Protein AF-A0A914NJY0-F1 (afdb_monomer_lite)

Organism: Meloidogyne incognita (NCBI:txid6306)

Secondary structure (DSSP, 8-state):
------TTS-GGGTTT--EEEEB--TTS-EEEEEE-HHHHHHHTT----B--BSS-HHHHHHH--HHHHHHHHHHTT-EEEES-HHHHHHH-GGGB--HHHHHHHHHHTTSEEEEEEE--SEEEE-

InterPro domains:
  IPR001233 RNA-splicing ligase, RtcB [PF01139] (9-126)
  IPR001233 RNA-splicing ligase, RtcB [PTHR11118] (8-126)
  IPR036025 tRNA-splicing ligase RtcB-like superfamily [G3DSA:3.90.1860.10] (3-126)
  IPR036025 tRNA-splicing ligase RtcB-like superfamily [SSF103365] (6-126)

Sequence (126 aa):
MLGEINWDIPVDYQLTGQPVLIGGTMGTCSYVLTGTEFGFGETFGTTCHGAGRAMSRAKSRRNLGFEEVLEALKQQGISIRVASPKLVMEEAPQSYKNVTDVVNTCHQAGISKKAVKLRPIAVIKG

pLDDT: mean 94.28, std 9.54, range [37.0, 98.75]

Radius of gyration: 17.25 Å; chains: 1; bounding box: 42×30×47 Å

Foldseek 3Di:
DQDDQPPVAPPVCSVPAHWAWEDEALFAKIFTKHFDPLLCVPVVRDADRYQAFPAALVRLQVPPALVNLCVVSVVVQEAEDEPDSSVSSSRRNNRTHHRVVRVVVCCVSVRIGTDDMGGHNYYYYD

Structure (mmCIF, N/CA/C/O backbone):
data_AF-A0A914NJY0-F1
#
_entry.id   AF-A0A914NJY0-F1
#
loop_
_atom_site.group_PDB
_atom_site.id
_atom_site.type_symbol
_atom_site.label_atom_id
_atom_site.label_alt_id
_atom_site.label_comp_id
_atom_site.label_asym_id
_atom_site.label_entity_id
_atom_site.label_seq_id
_atom_site.pdbx_PDB_ins_code
_atom_site.Cartn_x
_atom_site.Cartn_y
_atom_site.Cartn_z
_atom_site.occupancy
_atom_site.B_iso_or_equiv
_atom_site.auth_seq_id
_atom_site.auth_comp_id
_atom_site.auth_asym_id
_atom_site.auth_atom_id
_atom_site.pdbx_PDB_model_num
ATOM 1 N N . MET A 1 1 ? 19.050 -3.471 -25.712 1.00 38.44 1 MET A N 1
ATOM 2 C CA . MET A 1 1 ? 19.572 -4.676 -25.040 1.00 38.44 1 MET A CA 1
ATOM 3 C C . MET A 1 1 ? 18.877 -4.692 -23.689 1.00 38.44 1 MET A C 1
ATOM 5 O O . MET A 1 1 ? 18.977 -3.678 -23.021 1.00 38.44 1 MET A O 1
ATOM 9 N N . LEU A 1 2 ? 18.072 -5.714 -23.377 1.00 37.00 2 LEU A N 1
ATOM 10 C CA . LEU A 1 2 ? 17.473 -5.896 -22.042 1.00 37.00 2 LEU A CA 1
ATOM 11 C C . LEU A 1 2 ? 18.652 -5.940 -21.048 1.00 37.00 2 LEU A C 1
ATOM 13 O O . LEU A 1 2 ? 19.539 -6.777 -21.218 1.00 37.00 2 LEU A O 1
ATOM 17 N N . GLY A 1 3 ? 18.784 -4.919 -20.208 1.00 51.25 3 GLY A N 1
ATOM 18 C CA . GLY A 1 3 ? 20.063 -4.363 -19.768 1.00 51.25 3 GLY A CA 1
ATOM 19 C C . GLY A 1 3 ? 20.548 -4.909 -18.430 1.00 51.25 3 GLY A C 1
ATOM 20 O O . GLY A 1 3 ? 20.092 -4.463 -17.388 1.00 51.25 3 GLY A O 1
ATOM 21 N N . GLU A 1 4 ? 21.520 -5.821 -18.522 1.00 61.59 4 GLU A N 1
ATOM 22 C CA . GLU A 1 4 ? 22.315 -6.458 -17.458 1.00 61.59 4 GLU A CA 1
ATOM 23 C C . GLU A 1 4 ? 21.548 -7.300 -16.422 1.00 61.59 4 GLU A C 1
ATOM 25 O O . GLU A 1 4 ? 20.629 -6.862 -15.733 1.00 61.59 4 GLU A O 1
ATOM 30 N N . ILE A 1 5 ? 21.977 -8.561 -16.284 1.00 69.69 5 ILE A N 1
ATOM 31 C CA . ILE A 1 5 ? 21.524 -9.439 -15.205 1.00 69.69 5 ILE A CA 1
ATOM 32 C C . ILE A 1 5 ? 21.984 -8.819 -13.888 1.00 69.69 5 ILE A C 1
ATOM 34 O O . ILE A 1 5 ? 23.178 -8.799 -13.586 1.00 69.69 5 ILE A O 1
ATOM 38 N N . ASN A 1 6 ? 21.031 -8.346 -13.090 1.00 79.81 6 ASN A N 1
ATOM 39 C CA . ASN A 1 6 ? 21.307 -8.005 -11.708 1.00 79.81 6 ASN A CA 1
ATOM 40 C C . ASN A 1 6 ? 21.413 -9.304 -10.894 1.00 79.81 6 ASN A C 1
ATOM 42 O O . ASN A 1 6 ? 20.412 -9.977 -10.637 1.00 79.81 6 ASN A O 1
ATOM 46 N N . TRP A 1 7 ? 22.640 -9.650 -10.503 1.00 87.50 7 TRP A N 1
ATOM 47 C CA . TRP A 1 7 ? 22.955 -10.864 -9.746 1.00 87.50 7 TRP A CA 1
ATOM 48 C C . TRP A 1 7 ? 22.406 -10.865 -8.316 1.00 87.50 7 TRP A C 1
ATOM 50 O O . TRP A 1 7 ? 22.290 -11.937 -7.724 1.00 87.50 7 TRP A O 1
ATOM 60 N N . ASP A 1 8 ? 22.003 -9.706 -7.790 1.00 90.75 8 ASP A N 1
ATOM 61 C CA . ASP A 1 8 ? 21.318 -9.606 -6.497 1.00 90.75 8 ASP A CA 1
ATOM 62 C C . ASP A 1 8 ? 19.848 -10.057 -6.588 1.00 90.75 8 ASP A C 1
ATOM 64 O O . ASP A 1 8 ? 19.194 -10.294 -5.569 1.00 90.75 8 ASP A O 1
ATOM 68 N N . ILE A 1 9 ? 19.308 -10.201 -7.806 1.00 93.62 9 ILE A N 1
ATOM 69 C CA . ILE A 1 9 ? 17.954 -10.703 -8.044 1.00 93.62 9 ILE A CA 1
ATOM 70 C C . ILE A 1 9 ? 18.006 -12.232 -8.212 1.00 93.62 9 ILE A C 1
ATOM 72 O O . ILE A 1 9 ? 18.732 -12.725 -9.084 1.00 93.62 9 ILE A O 1
ATOM 76 N N . PRO A 1 10 ? 17.204 -13.002 -7.441 1.00 95.19 10 PRO A N 1
ATOM 77 C CA . PRO A 1 10 ? 17.097 -14.449 -7.613 1.00 95.19 10 PRO A CA 1
ATOM 78 C C . PRO A 1 10 ? 16.763 -14.841 -9.054 1.00 95.19 10 PRO A C 1
ATOM 80 O O . PRO A 1 10 ? 15.975 -14.159 -9.711 1.00 95.19 10 PRO A O 1
ATOM 83 N N . VAL A 1 11 ? 17.316 -15.967 -9.519 1.00 94.44 11 VAL A N 1
ATOM 84 C CA . VAL A 1 11 ? 17.214 -16.431 -10.917 1.00 94.44 11 VAL A CA 1
ATOM 85 C C . VAL A 1 11 ? 15.776 -16.445 -11.447 1.00 94.44 11 VAL A C 1
ATOM 87 O O . VAL A 1 11 ? 15.531 -15.988 -12.562 1.00 94.44 11 VAL A O 1
ATOM 90 N N . ASP A 1 12 ? 14.814 -16.846 -10.612 1.00 94.50 12 ASP A N 1
ATOM 91 C CA . ASP A 1 12 ? 13.390 -16.921 -10.959 1.00 94.50 12 ASP A CA 1
ATOM 92 C C . ASP A 1 12 ? 12.773 -15.559 -11.331 1.00 94.50 12 ASP A C 1
ATOM 94 O O . ASP A 1 12 ? 11.743 -15.505 -12.004 1.00 94.50 12 ASP A O 1
ATOM 98 N N . TYR A 1 13 ? 13.396 -14.452 -10.914 1.00 94.31 13 TYR A N 1
ATOM 99 C CA . TYR A 1 13 ? 12.892 -13.092 -11.110 1.00 94.31 13 TYR A CA 1
ATOM 100 C C . TYR A 1 13 ? 13.772 -12.225 -12.012 1.00 94.31 13 TYR A C 1
ATOM 102 O O . TYR A 1 13 ? 13.393 -11.092 -12.304 1.00 94.31 13 TYR A O 1
ATOM 110 N N . GLN A 1 14 ? 14.917 -12.722 -12.489 1.00 90.69 14 GLN A N 1
ATOM 111 C CA . GLN A 1 14 ? 15.848 -11.926 -13.303 1.00 90.69 14 GLN A CA 1
ATOM 112 C C . GLN A 1 14 ? 15.198 -11.386 -14.585 1.00 90.69 14 GLN A C 1
ATOM 114 O O . GLN A 1 14 ? 15.476 -10.263 -14.990 1.00 90.69 14 GLN A O 1
ATOM 119 N N . LEU A 1 15 ? 14.276 -12.147 -15.188 1.00 90.38 15 LEU A N 1
ATOM 120 C CA . LEU A 1 15 ? 13.562 -11.733 -16.403 1.00 90.38 15 LEU A CA 1
ATOM 121 C C . LEU A 1 15 ? 12.337 -10.847 -16.130 1.00 90.38 15 LEU A C 1
ATOM 123 O O . LEU A 1 15 ? 11.868 -10.150 -17.028 1.00 90.38 15 LEU A O 1
ATOM 127 N N . THR A 1 16 ? 11.788 -10.880 -14.914 1.00 91.81 16 THR A N 1
ATOM 128 C CA . THR A 1 16 ? 10.590 -10.107 -14.542 1.00 91.81 16 THR A CA 1
ATOM 129 C C . THR A 1 16 ? 10.909 -8.838 -13.755 1.00 91.81 16 THR A C 1
ATOM 131 O O . THR A 1 16 ? 10.055 -7.953 -13.653 1.00 91.81 16 THR A O 1
ATOM 134 N N . GLY A 1 17 ? 12.119 -8.757 -13.197 1.00 92.56 17 GLY A N 1
ATOM 135 C CA . GLY A 1 17 ? 12.545 -7.757 -12.225 1.00 92.56 17 GLY A CA 1
ATOM 136 C C . GLY A 1 17 ? 12.251 -8.177 -10.781 1.00 92.56 17 GLY A C 1
ATOM 137 O O . GLY A 1 17 ? 11.399 -9.029 -10.517 1.00 92.56 17 GLY A O 1
ATOM 138 N N . GLN A 1 18 ? 12.949 -7.540 -9.836 1.00 96.44 18 GLN A N 1
ATOM 139 C CA . GLN A 1 18 ? 12.821 -7.796 -8.400 1.00 96.44 18 GLN A CA 1
ATOM 140 C C . GLN A 1 18 ? 11.378 -7.564 -7.923 1.00 96.44 18 GLN A C 1
ATOM 142 O O . GLN A 1 18 ? 10.851 -6.468 -8.143 1.00 96.44 18 GLN A O 1
ATOM 147 N N . PRO A 1 19 ? 10.745 -8.528 -7.230 1.00 97.75 19 PRO A N 1
ATOM 148 C CA . PRO A 1 19 ? 9.451 -8.309 -6.601 1.00 97.75 19 PRO A CA 1
ATOM 149 C C . PRO A 1 19 ? 9.531 -7.238 -5.506 1.00 97.75 19 PRO A C 1
ATOM 151 O O . PRO A 1 19 ? 10.394 -7.288 -4.630 1.00 97.75 19 PRO A O 1
ATOM 154 N N . VAL A 1 20 ? 8.591 -6.297 -5.520 1.00 98.19 20 VAL A N 1
ATOM 155 C CA . VAL A 1 20 ? 8.456 -5.246 -4.505 1.00 98.19 20 VAL A CA 1
ATOM 156 C C . VAL A 1 20 ? 7.098 -5.380 -3.829 1.00 98.19 20 VAL A C 1
ATOM 158 O O . VAL A 1 20 ? 6.055 -5.330 -4.485 1.00 98.19 20 VAL A O 1
ATOM 161 N N . LEU A 1 21 ? 7.107 -5.547 -2.508 1.00 98.50 21 LEU A N 1
ATOM 162 C CA . LEU A 1 21 ? 5.904 -5.743 -1.704 1.00 98.50 21 LEU A CA 1
ATOM 163 C C . LEU A 1 21 ? 5.413 -4.406 -1.153 1.00 98.50 21 LEU A C 1
ATOM 165 O O . LEU A 1 21 ? 6.107 -3.758 -0.373 1.00 98.50 21 LEU A O 1
ATOM 169 N N . ILE A 1 22 ? 4.200 -4.010 -1.532 1.00 98.50 22 ILE A N 1
ATOM 170 C CA . ILE A 1 22 ? 3.597 -2.742 -1.118 1.00 98.50 22 ILE A CA 1
ATOM 171 C C . ILE A 1 22 ? 2.404 -3.019 -0.218 1.00 98.50 22 ILE A C 1
ATOM 173 O O . ILE A 1 22 ? 1.331 -3.426 -0.679 1.00 98.50 22 ILE A O 1
ATOM 177 N N . GLY A 1 23 ? 2.594 -2.757 1.073 1.00 97.31 23 GLY A N 1
ATOM 178 C CA . GLY A 1 23 ? 1.538 -2.858 2.069 1.00 97.31 23 GLY A CA 1
ATOM 179 C C . GLY A 1 23 ? 0.496 -1.752 1.906 1.00 97.31 23 GLY A C 1
ATOM 180 O O . GLY A 1 23 ? 0.820 -0.562 1.855 1.00 97.31 23 GLY A O 1
ATOM 181 N N . GLY A 1 24 ? -0.772 -2.155 1.848 1.00 96.50 24 GLY A N 1
ATOM 182 C CA . GLY A 1 24 ? -1.901 -1.254 2.042 1.00 96.50 24 GLY A CA 1
ATOM 183 C C . GLY A 1 24 ? -2.144 -0.961 3.521 1.00 96.50 24 GLY A C 1
ATOM 184 O O . GLY A 1 24 ? -1.240 -0.634 4.284 1.00 96.50 24 GLY A O 1
ATOM 185 N N . THR A 1 25 ? -3.399 -1.089 3.930 1.00 96.56 25 THR A N 1
ATOM 186 C CA . THR A 1 25 ? -3.844 -0.966 5.323 1.00 96.56 25 THR A CA 1
ATOM 187 C C . THR A 1 25 ? -4.556 -2.248 5.743 1.00 96.56 25 THR A C 1
ATOM 189 O O . THR A 1 25 ? -4.715 -3.168 4.943 1.00 96.56 25 THR A O 1
ATOM 192 N N . MET A 1 26 ? -5.071 -2.295 6.974 1.00 95.88 26 MET A N 1
ATOM 193 C CA . MET A 1 26 ? -5.922 -3.407 7.414 1.00 95.88 26 MET A CA 1
ATOM 194 C C . MET A 1 26 ? -7.211 -3.581 6.583 1.00 95.88 26 MET A C 1
ATOM 196 O O . MET A 1 26 ? -7.817 -4.643 6.641 1.00 95.88 26 MET A O 1
ATOM 200 N N . GLY A 1 27 ? -7.629 -2.563 5.821 1.00 96.88 27 GLY A N 1
ATOM 201 C CA . GLY A 1 27 ? -8.869 -2.571 5.036 1.00 96.88 27 GLY A CA 1
ATOM 202 C C . GLY A 1 27 ? -8.689 -2.250 3.555 1.00 96.88 27 GLY A C 1
ATOM 203 O O . GLY A 1 27 ? -9.667 -2.029 2.855 1.00 96.88 27 GLY A O 1
ATOM 204 N N . THR A 1 28 ? -7.457 -2.166 3.050 1.00 97.38 28 THR A N 1
ATOM 205 C CA . THR A 1 28 ? -7.210 -1.822 1.640 1.00 97.38 28 THR A CA 1
ATOM 206 C C . THR A 1 28 ? -6.307 -2.840 0.969 1.00 97.38 28 THR A C 1
ATOM 208 O O . THR A 1 28 ? -5.659 -3.660 1.617 1.00 97.38 28 THR A O 1
ATOM 211 N N . CYS A 1 29 ? -6.292 -2.812 -0.362 1.00 98.00 29 CYS A N 1
ATOM 212 C CA . CYS A 1 29 ? -5.470 -3.713 -1.152 1.00 98.00 29 CYS A CA 1
ATOM 213 C C . CYS A 1 29 ? -3.975 -3.549 -0.857 1.00 98.00 29 CYS A C 1
ATOM 215 O O . CYS A 1 29 ? -3.517 -2.460 -0.529 1.00 98.00 29 CYS A O 1
ATOM 217 N N . SER A 1 30 ? -3.212 -4.611 -1.074 1.00 98.62 30 SER A N 1
ATOM 218 C CA . SER A 1 30 ? -1.751 -4.549 -1.194 1.00 98.62 30 SER A CA 1
ATOM 219 C C . SER A 1 30 ? -1.353 -4.817 -2.645 1.00 98.62 30 SER A C 1
ATOM 221 O O . SER A 1 30 ? -2.175 -5.299 -3.429 1.00 98.62 30 SER A O 1
ATOM 223 N N . TYR A 1 31 ? -0.116 -4.506 -3.018 1.00 98.75 31 TYR A N 1
ATOM 224 C CA . TYR A 1 31 ? 0.389 -4.764 -4.366 1.00 98.75 31 TYR A CA 1
ATOM 225 C C . TYR A 1 31 ? 1.704 -5.532 -4.327 1.00 98.75 31 TYR A C 1
ATOM 227 O O . TYR A 1 31 ? 2.523 -5.339 -3.431 1.00 98.75 31 TYR A O 1
ATOM 235 N N . VAL A 1 32 ? 1.905 -6.362 -5.346 1.00 98.62 32 VAL A N 1
ATOM 236 C CA . VAL A 1 32 ? 3.231 -6.807 -5.769 1.00 98.62 32 VAL A CA 1
ATOM 237 C C . VAL A 1 32 ? 3.562 -6.042 -7.040 1.00 98.62 32 VAL A C 1
ATOM 239 O O . VAL A 1 32 ? 2.783 -6.052 -8.001 1.00 98.62 32 VAL A O 1
ATOM 242 N N . LEU A 1 33 ? 4.694 -5.351 -7.026 1.00 98.50 33 LEU A N 1
ATOM 243 C CA . LEU A 1 33 ? 5.265 -4.683 -8.189 1.00 98.50 33 LEU A CA 1
ATOM 244 C C . LEU A 1 33 ? 6.537 -5.418 -8.623 1.00 98.50 33 LEU A C 1
ATOM 246 O O . LEU A 1 33 ? 7.043 -6.257 -7.879 1.00 98.50 33 LEU A O 1
ATOM 250 N N . THR A 1 34 ? 7.078 -5.073 -9.785 1.00 98.12 34 THR A N 1
ATOM 251 C CA . THR A 1 34 ? 8.450 -5.419 -10.157 1.00 98.12 34 THR A CA 1
ATOM 252 C C . THR A 1 34 ? 9.299 -4.170 -10.369 1.00 98.12 34 THR A C 1
ATOM 254 O O . THR A 1 34 ? 8.800 -3.129 -10.811 1.00 98.12 34 THR A O 1
ATOM 257 N N . GLY A 1 35 ? 10.578 -4.254 -9.998 1.00 96.56 35 GLY A N 1
ATOM 258 C CA . GLY A 1 35 ? 11.579 -3.234 -10.312 1.00 96.56 35 GLY A CA 1
ATOM 259 C C . GLY A 1 35 ? 11.755 -3.055 -11.823 1.00 96.56 35 GLY A C 1
ATOM 260 O O . GLY A 1 35 ? 11.389 -3.924 -12.614 1.00 96.56 35 GLY A O 1
ATOM 261 N N . THR A 1 36 ? 12.299 -1.910 -12.225 1.00 95.31 36 THR A N 1
ATOM 262 C CA . THR A 1 36 ? 12.493 -1.545 -13.636 1.00 95.31 36 THR A CA 1
ATOM 263 C C . THR A 1 36 ? 13.896 -0.985 -13.845 1.00 95.31 36 THR A C 1
ATOM 265 O O . THR A 1 36 ? 14.452 -0.376 -12.933 1.00 95.31 36 THR A O 1
ATOM 268 N N . GLU A 1 37 ? 14.449 -1.140 -15.049 1.00 93.50 37 GLU A N 1
ATOM 269 C CA . GLU A 1 37 ? 15.728 -0.515 -15.426 1.00 93.50 37 GLU A CA 1
ATOM 270 C C . GLU A 1 37 ? 15.662 1.016 -15.297 1.00 93.50 37 GLU A C 1
ATOM 272 O O . GLU A 1 37 ? 16.575 1.639 -14.761 1.00 93.50 37 GLU A O 1
ATOM 277 N N . PHE A 1 38 ? 14.539 1.621 -15.700 1.00 95.50 38 PHE A N 1
ATOM 278 C CA . PHE A 1 38 ? 14.305 3.059 -15.548 1.00 95.50 38 PHE A CA 1
ATOM 279 C C . PHE A 1 38 ? 14.333 3.495 -14.075 1.00 95.50 38 PHE A C 1
ATOM 281 O O . PHE A 1 38 ? 15.013 4.453 -13.725 1.00 95.50 38 PHE A O 1
ATOM 288 N N . GLY A 1 39 ? 13.664 2.757 -13.184 1.00 96.25 39 GLY A N 1
ATOM 289 C CA . GLY A 1 39 ? 13.737 3.003 -11.741 1.00 96.25 39 GLY A CA 1
ATOM 290 C C . GLY A 1 39 ? 15.139 2.801 -11.164 1.00 96.25 39 GLY A C 1
ATOM 291 O O . GLY A 1 39 ? 15.537 3.510 -10.244 1.00 96.25 39 GLY A O 1
ATOM 292 N N . PHE A 1 40 ? 15.932 1.879 -11.715 1.00 93.94 40 PHE A N 1
ATOM 293 C CA . PHE A 1 40 ? 17.329 1.748 -11.312 1.00 93.94 40 PHE A CA 1
ATOM 294 C C . PHE A 1 40 ? 18.126 3.025 -11.611 1.00 93.94 40 PHE A C 1
ATOM 296 O O . PHE A 1 40 ? 18.782 3.547 -10.710 1.00 93.94 40 PHE A O 1
ATOM 303 N N . GLY A 1 41 ? 17.997 3.562 -12.828 1.00 95.75 41 GLY A N 1
ATOM 304 C CA . GLY A 1 41 ? 18.694 4.778 -13.257 1.00 95.75 41 GLY A CA 1
ATOM 305 C C . GLY A 1 41 ? 18.219 6.063 -12.570 1.00 95.75 41 GLY A C 1
ATOM 306 O O . GLY A 1 41 ? 19.043 6.857 -12.128 1.00 95.75 41 GLY A O 1
ATOM 307 N N . GLU A 1 42 ? 16.907 6.262 -12.434 1.00 97.31 42 GLU A N 1
ATOM 308 C CA . GLU A 1 42 ? 16.346 7.545 -11.979 1.00 97.31 42 GLU A CA 1
ATOM 309 C C . GLU A 1 42 ? 16.228 7.671 -10.457 1.00 97.31 42 GLU A C 1
ATOM 311 O O . GLU A 1 42 ? 16.245 8.774 -9.910 1.00 97.31 42 GLU A O 1
ATOM 316 N N . THR A 1 43 ? 16.065 6.551 -9.750 1.00 97.25 43 THR A N 1
ATOM 317 C CA . THR A 1 43 ? 15.803 6.550 -8.302 1.00 97.25 43 THR A CA 1
ATOM 318 C C . THR A 1 43 ? 16.753 5.647 -7.530 1.00 97.25 43 THR A C 1
ATOM 320 O O . THR A 1 43 ? 16.432 5.236 -6.413 1.00 97.25 43 THR A O 1
ATOM 323 N N . PHE A 1 44 ? 17.919 5.330 -8.103 1.00 96.25 44 PHE A N 1
ATOM 324 C CA . PHE A 1 44 ? 18.911 4.432 -7.500 1.00 96.25 44 PHE A CA 1
ATOM 325 C C . PHE A 1 44 ? 18.288 3.090 -7.078 1.00 96.25 44 PHE A C 1
ATOM 327 O O . PHE A 1 44 ? 18.526 2.591 -5.979 1.00 96.25 44 PHE A O 1
ATOM 334 N N . GLY A 1 45 ? 17.397 2.543 -7.910 1.00 95.38 45 GLY A N 1
ATOM 335 C CA . GLY A 1 45 ? 16.727 1.264 -7.648 1.00 95.38 45 GLY A CA 1
ATOM 336 C C . GLY A 1 45 ? 15.663 1.314 -6.549 1.00 95.38 45 GLY A C 1
ATOM 337 O O . GLY A 1 45 ? 15.308 0.275 -5.998 1.00 95.38 45 GLY A O 1
ATOM 338 N N . THR A 1 46 ? 15.139 2.497 -6.217 1.00 97.50 46 THR A N 1
ATOM 339 C CA . THR A 1 46 ? 14.177 2.679 -5.117 1.00 97.50 46 THR A CA 1
ATOM 340 C C . THR A 1 46 ? 12.758 2.968 -5.613 1.00 97.50 46 THR A C 1
ATOM 342 O O . THR A 1 46 ? 12.545 3.617 -6.635 1.00 97.50 46 THR A O 1
ATOM 345 N N . THR A 1 47 ? 11.744 2.535 -4.859 1.00 98.38 47 THR A N 1
ATOM 346 C CA . THR A 1 47 ? 10.332 2.880 -5.096 1.00 98.38 47 THR A CA 1
ATOM 347 C C . THR A 1 47 ? 9.573 3.061 -3.770 1.00 98.38 47 THR A C 1
ATOM 349 O O . THR A 1 47 ? 10.176 3.094 -2.697 1.00 98.38 47 THR A O 1
ATOM 352 N N . CYS A 1 48 ? 8.250 3.245 -3.816 1.00 98.06 48 CYS A N 1
ATOM 353 C CA . CYS A 1 48 ? 7.421 3.368 -2.613 1.00 98.06 48 CYS A CA 1
ATOM 354 C C . CYS A 1 48 ? 7.424 2.080 -1.763 1.00 98.06 48 CYS A C 1
ATOM 356 O O . CYS A 1 48 ? 7.722 1.001 -2.262 1.00 98.06 48 CYS A O 1
ATOM 358 N N . HIS A 1 49 ? 7.063 2.186 -0.480 1.00 97.31 49 HIS A N 1
ATOM 359 C CA . HIS A 1 49 ? 6.983 1.038 0.444 1.00 97.31 49 HIS A CA 1
ATOM 360 C C . HIS A 1 49 ? 5.547 0.715 0.898 1.00 97.31 49 HIS A C 1
ATOM 362 O O . HIS A 1 49 ? 5.284 -0.342 1.466 1.00 97.31 49 HIS A O 1
ATOM 368 N N . GLY A 1 50 ? 4.603 1.634 0.692 1.00 96.81 50 GLY A N 1
ATOM 369 C CA . GLY A 1 50 ? 3.241 1.507 1.198 1.00 96.81 50 GLY A CA 1
ATOM 370 C C . GLY A 1 50 ? 2.429 2.782 1.018 1.00 96.81 50 GLY A C 1
ATOM 371 O O . GLY A 1 50 ? 2.877 3.749 0.404 1.00 96.81 50 GLY A O 1
ATOM 372 N N . ALA A 1 51 ? 1.231 2.792 1.598 1.00 96.19 51 ALA A N 1
ATOM 373 C CA . ALA A 1 51 ? 0.311 3.927 1.530 1.00 96.19 51 ALA A CA 1
ATOM 374 C C . ALA A 1 51 ? 0.886 5.231 2.119 1.00 96.19 51 ALA A C 1
ATOM 376 O O . ALA A 1 51 ? 0.640 6.322 1.610 1.00 96.19 51 ALA A O 1
ATOM 377 N N . GLY A 1 52 ? 1.636 5.130 3.220 1.00 96.38 52 GLY A N 1
ATOM 378 C CA . GLY A 1 52 ? 2.033 6.282 4.029 1.00 96.38 52 GLY A CA 1
ATOM 379 C C . GLY A 1 52 ? 0.852 6.910 4.786 1.00 96.38 52 GLY A C 1
ATOM 380 O O . GLY A 1 52 ? -0.305 6.860 4.362 1.00 96.38 52 GLY A O 1
ATOM 381 N N . ARG A 1 53 ? 1.125 7.494 5.956 1.00 97.38 53 ARG A N 1
ATOM 382 C CA . ARG A 1 53 ? 0.073 8.087 6.794 1.00 97.38 53 ARG A CA 1
ATOM 383 C C . ARG A 1 53 ? -0.428 9.409 6.211 1.00 97.38 53 ARG A C 1
ATOM 385 O O . ARG A 1 53 ? 0.363 10.239 5.768 1.00 97.38 53 ARG A O 1
ATOM 392 N N . ALA A 1 54 ? -1.740 9.608 6.268 1.00 97.12 54 ALA A N 1
ATOM 393 C CA . ALA A 1 54 ? -2.406 10.886 6.010 1.00 97.12 54 ALA A CA 1
ATOM 394 C C . ALA A 1 54 ? -2.755 11.618 7.320 1.00 97.12 54 ALA A C 1
ATOM 396 O O . ALA A 1 54 ? -2.897 12.839 7.340 1.00 97.12 54 ALA A O 1
ATOM 397 N N . MET A 1 55 ? -2.869 10.881 8.431 1.00 96.56 55 MET A N 1
ATOM 398 C CA . MET A 1 55 ? -3.166 11.428 9.756 1.00 96.56 55 MET A CA 1
ATOM 399 C C . MET A 1 55 ? -2.131 10.983 10.788 1.00 96.56 55 MET A C 1
ATOM 401 O O . MET A 1 55 ? -1.673 9.836 10.787 1.00 96.56 55 MET A O 1
ATOM 405 N N . SER A 1 56 ? -1.795 11.867 11.731 1.00 97.62 56 SER A N 1
ATOM 406 C CA . SER A 1 56 ? -1.016 11.465 12.905 1.00 97.62 56 SER A CA 1
ATOM 407 C C . SER A 1 56 ? -1.807 10.459 13.744 1.00 97.62 56 SER A C 1
ATOM 409 O O . SER A 1 56 ? -3.036 10.495 13.777 1.00 97.62 56 SER A O 1
ATOM 411 N N . ARG A 1 57 ? -1.113 9.583 14.477 1.00 96.50 57 ARG A N 1
ATOM 412 C CA . ARG A 1 57 ? -1.759 8.593 15.360 1.00 96.50 57 ARG A CA 1
ATOM 413 C C . ARG A 1 57 ? -2.698 9.244 16.379 1.00 96.50 57 ARG A C 1
ATOM 415 O O . ARG A 1 57 ? -3.763 8.709 16.669 1.00 96.50 57 ARG A O 1
ATOM 422 N N . ALA A 1 58 ? -2.319 10.409 16.910 1.00 96.88 58 ALA A N 1
ATOM 423 C CA . ALA A 1 58 ? -3.147 11.162 17.849 1.00 96.88 58 ALA A CA 1
ATOM 424 C C . ALA A 1 58 ? -4.410 11.732 17.187 1.00 96.88 58 ALA A C 1
ATOM 426 O O . ALA A 1 58 ? -5.466 11.755 17.811 1.00 96.88 58 ALA A O 1
ATOM 427 N N . LYS A 1 59 ? -4.324 12.174 15.924 1.00 97.25 59 LYS A N 1
ATOM 428 C CA . LYS A 1 59 ? -5.500 12.608 15.160 1.00 97.25 59 LYS A CA 1
ATOM 429 C C . LYS A 1 59 ? -6.429 11.428 14.867 1.00 97.25 59 LYS A C 1
ATOM 431 O O . LYS A 1 59 ? -7.619 11.552 15.114 1.00 97.25 59 LYS A O 1
ATOM 436 N N . SER A 1 60 ? -5.887 10.282 14.455 1.00 96.94 60 SER A N 1
ATOM 437 C CA . SER A 1 60 ? -6.673 9.066 14.217 1.00 96.94 60 SER A CA 1
ATOM 438 C C . SER A 1 60 ? -7.453 8.626 15.458 1.00 96.94 60 SER A C 1
ATOM 440 O O . SER A 1 60 ? -8.659 8.454 15.382 1.00 96.94 60 SER A O 1
ATOM 442 N N . ARG A 1 61 ? -6.806 8.555 16.631 1.00 94.25 61 ARG A N 1
ATOM 443 C CA . ARG A 1 61 ? -7.477 8.165 17.888 1.00 94.25 61 ARG A CA 1
ATOM 444 C C . ARG A 1 61 ? -8.596 9.102 18.332 1.00 94.25 61 ARG A C 1
ATOM 446 O O . ARG A 1 61 ? -9.495 8.666 19.032 1.00 94.25 61 ARG A O 1
ATOM 453 N N . ARG A 1 62 ? -8.501 10.392 18.001 1.00 95.75 62 ARG A N 1
ATOM 454 C CA . ARG A 1 62 ? -9.534 11.374 18.359 1.00 95.75 62 ARG A CA 1
ATOM 455 C C . ARG A 1 62 ? -10.741 11.316 17.430 1.00 95.75 62 ARG A C 1
ATOM 457 O O . ARG A 1 62 ? -11.817 11.723 17.840 1.00 95.75 62 ARG A O 1
ATOM 464 N N . ASN A 1 63 ? -10.542 10.847 16.200 1.00 95.38 63 ASN A N 1
ATOM 465 C CA . ASN A 1 63 ? -11.525 10.981 15.130 1.00 95.38 63 ASN A CA 1
ATOM 466 C C . ASN A 1 63 ? -12.142 9.650 14.684 1.00 95.38 63 ASN A C 1
ATOM 468 O O . ASN A 1 63 ? -13.095 9.684 13.917 1.00 95.38 63 ASN A O 1
ATOM 472 N N . LEU A 1 64 ? -11.576 8.506 15.077 1.00 96.38 64 LEU A N 1
ATOM 473 C CA . LEU A 1 64 ? -11.990 7.187 14.597 1.00 96.38 64 LEU A CA 1
ATOM 474 C C . LEU A 1 64 ? -12.401 6.306 15.775 1.00 96.38 64 LEU A C 1
ATOM 476 O O . LEU A 1 64 ? -11.595 6.085 16.681 1.00 96.38 64 LEU A O 1
ATOM 480 N N . GLY A 1 65 ? -13.631 5.791 15.740 1.00 95.94 65 GLY A N 1
ATOM 481 C CA . GLY A 1 65 ? -14.149 4.866 16.740 1.00 95.94 65 GLY A CA 1
ATOM 482 C C . GLY A 1 65 ? -13.655 3.436 16.522 1.00 95.94 65 GLY A C 1
ATOM 483 O O . GLY A 1 65 ? -13.588 2.944 15.398 1.00 95.94 65 GLY A O 1
ATOM 484 N N . PHE A 1 66 ? -13.326 2.737 17.609 1.00 95.06 66 PHE A N 1
ATOM 485 C CA . PHE A 1 66 ? -12.904 1.334 17.556 1.00 95.06 66 PHE A CA 1
ATOM 486 C C . PHE A 1 66 ? -13.956 0.429 16.897 1.00 95.06 66 PHE A C 1
ATOM 488 O O . PHE A 1 66 ? -13.642 -0.288 15.948 1.00 95.06 66 PHE A O 1
ATOM 495 N N . GLU A 1 67 ? -15.200 0.491 17.377 1.00 96.00 67 GLU A N 1
ATOM 496 C CA . GLU A 1 67 ? -16.304 -0.347 16.893 1.00 96.00 67 GLU A CA 1
ATOM 497 C C . GLU A 1 67 ? -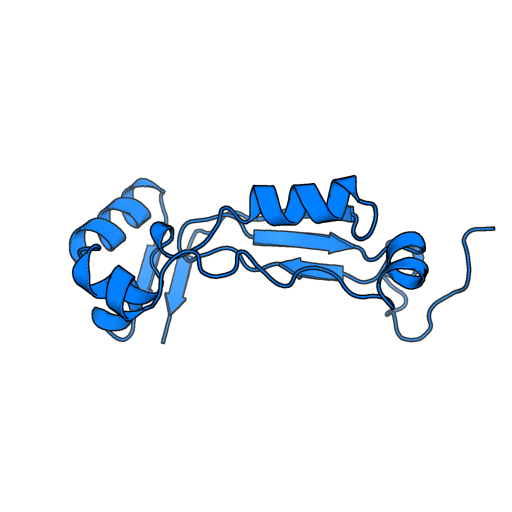16.664 -0.031 15.439 1.00 96.00 67 GLU A C 1
ATOM 499 O O . GLU A 1 67 ? -16.856 -0.946 14.643 1.00 96.00 67 GLU A O 1
ATOM 504 N N . GLU A 1 68 ? -16.656 1.251 15.064 1.00 96.50 68 GLU A N 1
ATOM 505 C CA . GLU A 1 68 ? -16.909 1.703 13.692 1.00 96.50 68 GLU A CA 1
ATOM 506 C C . GLU A 1 68 ? -15.888 1.124 12.707 1.00 96.50 68 GLU A C 1
ATOM 508 O O . GLU A 1 68 ? -16.249 0.655 11.628 1.00 96.50 68 GLU A O 1
ATOM 513 N N . VAL A 1 69 ? -14.603 1.115 13.081 1.00 96.50 69 VAL A N 1
ATOM 514 C CA . VAL A 1 69 ? -13.542 0.542 12.243 1.00 96.50 69 VAL A CA 1
ATOM 515 C C . VAL A 1 69 ? -13.716 -0.970 12.107 1.00 96.50 69 VAL A C 1
ATOM 517 O O . VAL A 1 69 ? -13.567 -1.499 11.006 1.00 96.50 69 VAL A O 1
ATOM 520 N N . LEU A 1 70 ? -14.046 -1.676 13.194 1.00 96.19 70 LEU A N 1
ATOM 521 C CA . LEU A 1 70 ? -14.287 -3.120 13.146 1.00 96.19 70 LEU A CA 1
ATOM 522 C C . LEU A 1 70 ? -15.487 -3.476 12.267 1.00 96.19 70 LEU A C 1
ATOM 524 O O . LEU A 1 70 ? -15.392 -4.384 11.440 1.00 96.19 70 LEU A O 1
ATOM 528 N N . GLU A 1 71 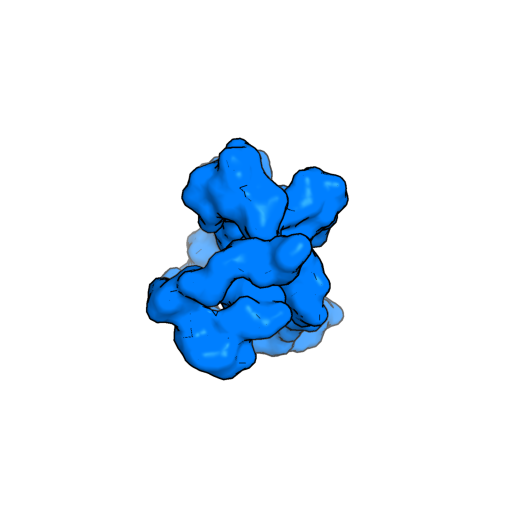? -16.590 -2.749 12.415 1.00 97.25 71 GLU A N 1
ATOM 529 C CA . GLU A 1 71 ? -17.801 -2.977 11.635 1.00 97.25 71 GLU A CA 1
ATOM 530 C C . GLU A 1 71 ? -17.566 -2.668 10.149 1.00 97.25 71 GLU A C 1
ATOM 532 O O . GLU A 1 71 ? -17.936 -3.466 9.290 1.00 97.25 71 GLU A O 1
ATOM 537 N N . ALA A 1 72 ? -16.834 -1.597 9.828 1.00 97.56 72 ALA A N 1
ATOM 538 C CA . ALA A 1 72 ? -16.458 -1.286 8.449 1.00 97.56 72 ALA A CA 1
ATOM 539 C C . ALA A 1 72 ? -15.606 -2.394 7.799 1.00 97.56 72 ALA A C 1
ATOM 541 O O . ALA A 1 72 ? -15.804 -2.724 6.629 1.00 97.56 72 ALA A O 1
ATOM 542 N N . LEU A 1 73 ? -14.669 -2.998 8.538 1.00 97.56 73 LEU A N 1
ATOM 543 C CA . LEU A 1 73 ? -13.872 -4.126 8.037 1.00 97.56 73 LEU A CA 1
ATOM 544 C C . LEU A 1 73 ? -14.723 -5.383 7.848 1.00 97.56 73 LEU A C 1
ATOM 546 O O . LEU A 1 73 ? -14.609 -6.066 6.829 1.00 97.56 73 LEU A O 1
ATOM 550 N N . LYS A 1 74 ? -15.619 -5.661 8.796 1.00 97.69 74 LYS A N 1
ATOM 551 C CA . LYS A 1 74 ? -16.551 -6.788 8.722 1.00 97.69 74 LYS A CA 1
ATOM 552 C C . LYS A 1 74 ? -17.477 -6.674 7.510 1.00 97.69 74 LYS A C 1
ATOM 554 O O . LYS A 1 74 ? -17.653 -7.660 6.798 1.00 97.69 74 LYS A O 1
ATOM 559 N N . GLN A 1 75 ? -17.996 -5.480 7.219 1.00 98.19 75 GLN A N 1
ATOM 560 C CA . GLN A 1 75 ? -18.812 -5.207 6.027 1.00 98.19 75 GLN A CA 1
ATOM 561 C C . GLN A 1 75 ? -18.049 -5.441 4.715 1.00 98.19 75 GLN A C 1
ATOM 563 O O . GLN A 1 75 ? -18.646 -5.807 3.707 1.00 98.19 75 GLN A O 1
ATOM 568 N N . GLN A 1 76 ? -16.721 -5.302 4.728 1.00 97.75 76 GLN A N 1
ATOM 569 C CA . GLN A 1 76 ? -15.848 -5.632 3.595 1.00 97.75 76 GLN A CA 1
ATOM 570 C C . GLN A 1 76 ? -15.463 -7.123 3.533 1.00 97.75 76 GLN A C 1
ATOM 572 O O . GLN A 1 76 ? -14.671 -7.528 2.675 1.00 97.75 76 GLN A O 1
ATOM 577 N N . GLY A 1 77 ? -15.992 -7.952 4.438 1.00 98.06 77 GLY A N 1
ATOM 578 C CA . GLY A 1 77 ? -15.651 -9.369 4.546 1.00 98.06 77 GLY A CA 1
ATOM 579 C C . GLY A 1 77 ? -14.225 -9.607 5.046 1.00 98.06 77 GLY A C 1
ATOM 580 O O . GLY A 1 77 ? -13.595 -10.583 4.638 1.00 98.06 77 GLY A O 1
ATOM 581 N N . ILE A 1 78 ? -13.694 -8.703 5.877 1.00 98.44 78 ILE A N 1
ATOM 582 C CA . ILE A 1 78 ? -12.348 -8.795 6.450 1.00 98.44 78 ILE A CA 1
ATOM 583 C C . ILE A 1 78 ? -12.462 -9.200 7.919 1.00 98.44 78 ILE A C 1
ATOM 585 O O . ILE A 1 78 ? -12.991 -8.461 8.748 1.00 98.44 78 ILE A O 1
ATOM 589 N N . SER A 1 79 ? -11.925 -10.372 8.253 1.00 97.50 79 SER A N 1
ATOM 590 C CA . SER A 1 79 ? -11.824 -10.829 9.642 1.00 97.50 79 SER A CA 1
ATOM 591 C C . SER A 1 79 ? -10.607 -10.205 10.320 1.00 97.50 79 SER A C 1
ATOM 593 O O . SER A 1 79 ? -9.520 -10.199 9.747 1.00 97.50 79 SER A O 1
ATOM 595 N N . ILE A 1 80 ? -10.738 -9.703 11.547 1.00 95.62 80 ILE A N 1
ATOM 596 C CA . ILE A 1 80 ? -9.618 -9.060 12.246 1.00 95.62 80 ILE A CA 1
ATOM 597 C C . ILE A 1 80 ? -9.446 -9.580 13.671 1.00 95.62 80 ILE A C 1
ATOM 599 O O . ILE A 1 80 ? -10.411 -9.753 14.412 1.00 95.62 80 ILE A O 1
ATOM 603 N N . ARG A 1 81 ? -8.187 -9.799 14.061 1.00 94.56 81 ARG A N 1
ATOM 604 C CA . ARG A 1 81 ? -7.771 -10.073 15.437 1.00 94.56 81 ARG A CA 1
ATOM 605 C C . ARG A 1 81 ? -6.723 -9.052 15.851 1.00 94.56 81 ARG A C 1
ATOM 607 O O . ARG A 1 81 ? -5.700 -8.914 15.182 1.00 94.56 81 ARG A O 1
ATOM 614 N N . VAL A 1 82 ? -6.974 -8.351 16.952 1.00 91.00 82 VAL A N 1
ATOM 615 C CA . VAL A 1 82 ? -6.112 -7.269 17.442 1.00 91.00 82 VAL A CA 1
ATOM 616 C C . VAL A 1 82 ? -5.734 -7.450 18.904 1.00 91.00 82 VAL A C 1
ATOM 618 O O . VAL A 1 82 ? -6.520 -7.985 19.682 1.00 91.00 82 VAL A O 1
ATOM 621 N N . ALA A 1 83 ? -4.547 -6.973 19.277 1.00 89.62 83 ALA A N 1
ATOM 622 C CA . ALA A 1 83 ? -4.091 -6.982 20.666 1.00 89.62 83 ALA A CA 1
ATOM 623 C C . ALA A 1 83 ? -4.685 -5.843 21.512 1.00 89.62 83 ALA A C 1
ATOM 625 O O . ALA A 1 83 ? -4.835 -5.995 22.721 1.00 89.62 83 ALA A O 1
ATOM 626 N N . SER A 1 84 ? -5.032 -4.697 20.906 1.00 90.44 8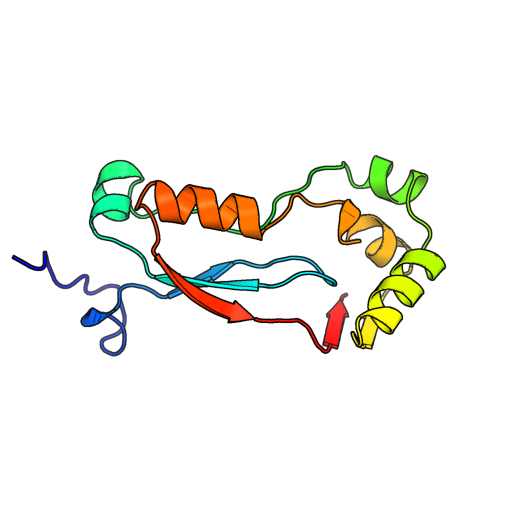4 SER A N 1
ATOM 627 C CA . SER A 1 84 ? -5.650 -3.585 21.638 1.00 90.44 84 SER A CA 1
ATOM 628 C C . SER A 1 84 ? -6.591 -2.723 20.783 1.00 90.44 84 SER A C 1
ATOM 630 O O . SER A 1 84 ? -6.334 -2.522 19.590 1.00 90.44 84 SER A O 1
ATOM 632 N N . PRO A 1 85 ? -7.635 -2.122 21.390 1.00 88.75 85 PRO A N 1
ATOM 633 C CA . PRO A 1 85 ? -8.502 -1.158 20.709 1.00 88.75 85 PRO A CA 1
ATOM 634 C C . PRO A 1 85 ? -7.767 0.082 20.194 1.00 88.75 85 PRO A C 1
ATOM 636 O O . PRO A 1 85 ? -8.046 0.584 19.105 1.00 88.75 85 PRO A O 1
ATOM 639 N N . LYS A 1 86 ? -6.773 0.553 20.959 1.00 92.69 86 LYS A N 1
ATOM 640 C CA . LYS A 1 86 ? -5.924 1.697 20.598 1.00 92.69 86 LYS A CA 1
ATOM 641 C C . LYS A 1 86 ? -5.284 1.510 19.222 1.00 92.69 86 LYS A C 1
ATOM 643 O O . LYS A 1 86 ? -5.302 2.431 18.408 1.00 92.69 86 LYS A O 1
ATOM 648 N N . LEU A 1 87 ? -4.738 0.321 18.973 1.00 91.44 87 LEU A N 1
ATOM 649 C CA . LEU A 1 87 ? -4.038 -0.013 17.739 1.00 91.44 87 LEU A CA 1
ATOM 650 C C . LEU A 1 87 ? -4.968 0.043 16.520 1.00 91.44 87 LEU A C 1
ATOM 652 O O . LEU A 1 87 ? -4.580 0.550 15.473 1.00 91.44 87 LEU A O 1
ATOM 656 N N . VAL A 1 88 ? -6.209 -0.428 16.660 1.00 94.31 88 VAL A N 1
ATOM 657 C CA . VAL A 1 88 ? -7.201 -0.393 15.574 1.00 94.31 88 VAL A CA 1
ATOM 658 C C . VAL A 1 88 ? -7.496 1.037 15.145 1.00 94.31 88 VAL A C 1
ATOM 660 O O . VAL A 1 88 ? -7.441 1.329 13.955 1.00 94.31 88 VAL A O 1
ATOM 663 N N . MET A 1 89 ? -7.723 1.946 16.096 1.00 94.38 89 MET A N 1
ATOM 664 C CA . MET A 1 89 ? -7.991 3.352 15.775 1.00 94.38 89 MET A CA 1
ATOM 665 C C . MET A 1 89 ? -6.775 4.036 15.136 1.00 94.38 89 MET A C 1
ATOM 667 O O . MET A 1 89 ? -6.916 4.815 14.198 1.00 94.38 89 MET A O 1
ATOM 671 N N . GLU A 1 90 ? -5.560 3.744 15.613 1.00 95.44 90 GLU A N 1
ATOM 672 C CA . GLU A 1 90 ? -4.331 4.309 15.040 1.00 95.44 90 GLU A CA 1
ATOM 673 C C . GLU A 1 90 ? -4.053 3.813 13.619 1.00 95.44 90 GLU A C 1
ATOM 675 O O . GLU A 1 90 ? -3.502 4.557 12.806 1.00 95.44 90 GLU A O 1
ATOM 680 N N . GLU A 1 91 ? -4.430 2.575 13.319 1.00 95.06 91 GLU A N 1
ATOM 681 C CA . GLU A 1 91 ? -4.079 1.879 12.084 1.00 95.06 91 GLU A CA 1
ATOM 682 C C . GLU A 1 91 ? -5.248 1.725 11.099 1.00 95.06 91 GLU A C 1
ATOM 684 O O . GLU A 1 91 ? -5.111 1.055 10.071 1.00 95.06 91 GLU A O 1
ATOM 689 N N . ALA A 1 92 ? -6.395 2.322 11.416 1.00 95.88 92 ALA A N 1
ATOM 690 C CA . ALA A 1 92 ? -7.590 2.294 10.588 1.00 95.88 92 ALA A CA 1
ATOM 691 C C . ALA A 1 92 ? -7.293 2.795 9.160 1.00 95.88 92 ALA A C 1
ATOM 693 O O . ALA A 1 92 ? -6.480 3.716 9.005 1.00 95.88 92 ALA A O 1
ATOM 694 N N . PRO A 1 93 ? -7.954 2.254 8.117 1.00 96.88 93 PRO A N 1
ATOM 695 C CA . PRO A 1 93 ? -7.689 2.609 6.719 1.00 96.88 93 PRO A CA 1
ATOM 696 C C . PRO A 1 93 ? -7.659 4.118 6.431 1.00 96.88 93 PRO A C 1
ATOM 698 O O . PRO A 1 93 ? -6.782 4.599 5.720 1.00 96.88 93 PRO A O 1
ATOM 701 N N . GLN A 1 94 ? -8.554 4.879 7.062 1.00 97.06 94 GLN A N 1
ATOM 702 C CA . GLN A 1 94 ? -8.700 6.334 6.936 1.00 97.06 94 GLN A CA 1
ATOM 703 C C . GLN A 1 94 ? -7.480 7.118 7.449 1.00 97.06 94 GLN A C 1
ATOM 705 O O . GLN A 1 94 ? -7.310 8.296 7.142 1.00 97.06 94 GLN A O 1
ATOM 710 N N . SER A 1 95 ? -6.613 6.480 8.236 1.00 97.44 95 SER A N 1
ATOM 711 C CA . SER A 1 95 ? -5.375 7.084 8.733 1.00 97.44 95 SER A CA 1
ATOM 712 C C . SER A 1 95 ? -4.277 7.183 7.673 1.00 97.44 95 SER A C 1
ATOM 714 O O . SER A 1 95 ? -3.270 7.867 7.894 1.00 97.44 95 SER A O 1
ATOM 716 N N . TYR A 1 96 ? -4.447 6.496 6.546 1.00 98.12 96 TYR A N 1
ATOM 717 C CA . TYR A 1 96 ? -3.463 6.351 5.483 1.00 98.12 96 TYR A CA 1
ATOM 718 C C . TYR A 1 96 ? -3.935 7.009 4.188 1.00 98.12 96 TYR A C 1
ATOM 720 O O . TYR A 1 96 ? -5.120 7.271 3.995 1.00 98.12 96 TYR A O 1
ATOM 728 N N . LYS A 1 97 ? -2.989 7.290 3.290 1.00 97.88 97 LYS A N 1
ATOM 729 C CA . LYS A 1 97 ? -3.318 7.693 1.920 1.00 97.88 97 LYS A CA 1
ATOM 730 C C . LYS A 1 97 ? -3.902 6.499 1.160 1.00 97.88 97 LYS A C 1
ATOM 732 O O . LYS A 1 97 ? -3.799 5.346 1.581 1.00 97.88 97 LYS A O 1
ATOM 737 N N . ASN A 1 98 ? -4.464 6.761 -0.011 1.00 97.81 98 ASN A N 1
ATOM 738 C CA . ASN A 1 98 ? -4.853 5.694 -0.916 1.00 97.81 98 ASN A CA 1
ATOM 739 C C . ASN A 1 98 ? -3.604 5.050 -1.544 1.00 97.81 98 ASN A C 1
ATOM 741 O O . ASN A 1 98 ? -2.921 5.650 -2.372 1.00 97.81 98 ASN A O 1
ATOM 745 N N . VAL A 1 99 ? -3.322 3.802 -1.168 1.00 98.38 99 VAL A N 1
ATOM 746 C CA . VAL A 1 99 ? -2.188 3.024 -1.696 1.00 98.38 99 VAL A CA 1
ATOM 747 C C . VAL A 1 99 ? -2.249 2.831 -3.213 1.00 98.38 99 VAL A C 1
ATOM 749 O O . VAL A 1 99 ? -1.209 2.754 -3.857 1.00 98.38 99 VAL A O 1
ATOM 752 N N . THR A 1 100 ? -3.449 2.788 -3.804 1.00 98.44 100 THR A N 1
ATOM 753 C CA . THR A 1 100 ? -3.590 2.662 -5.261 1.00 98.44 100 THR A CA 1
ATOM 754 C C . THR A 1 100 ? -3.056 3.900 -5.968 1.00 98.44 100 THR A C 1
ATOM 756 O O . THR A 1 100 ? -2.402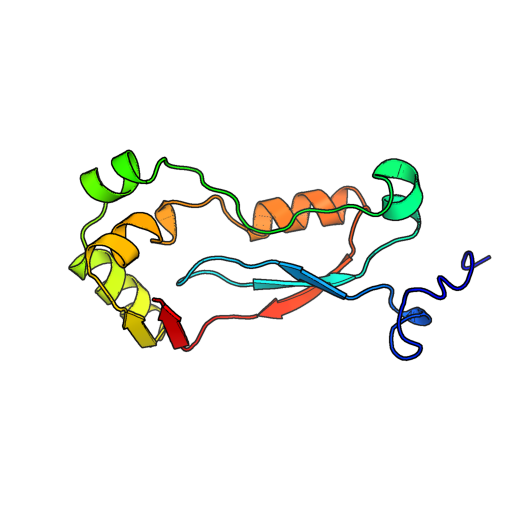 3.756 -6.994 1.00 98.44 100 THR A O 1
ATOM 759 N N . ASP A 1 101 ? -3.259 5.089 -5.401 1.00 98.50 101 ASP A N 1
ATOM 760 C CA . ASP A 1 101 ? -2.753 6.332 -5.987 1.00 98.50 101 ASP A CA 1
ATOM 761 C C . ASP A 1 101 ? -1.227 6.389 -5.880 1.00 98.50 101 ASP A C 1
ATOM 763 O O . ASP A 1 101 ? -0.558 6.669 -6.868 1.00 98.50 101 ASP A O 1
ATOM 767 N N . VAL A 1 102 ? -0.663 6.006 -4.726 1.00 98.50 102 VAL A N 1
ATOM 768 C CA . VAL A 1 102 ? 0.797 5.901 -4.537 1.00 98.50 102 VAL A CA 1
ATOM 769 C C . VAL A 1 102 ? 1.423 4.952 -5.564 1.00 98.50 102 VAL A C 1
ATOM 771 O O . VAL A 1 102 ? 2.387 5.310 -6.239 1.00 98.50 102 VAL A O 1
ATOM 774 N N . VAL A 1 103 ? 0.847 3.757 -5.722 1.00 98.75 103 VAL A N 1
ATOM 775 C CA . VAL A 1 103 ? 1.321 2.755 -6.686 1.00 98.75 103 VAL A CA 1
ATOM 776 C C . VAL A 1 103 ? 1.143 3.231 -8.127 1.00 98.75 103 VAL A C 1
ATOM 778 O O . VAL A 1 103 ? 2.026 3.010 -8.953 1.00 98.75 103 VAL A O 1
ATOM 781 N N . ASN A 1 104 ? 0.025 3.886 -8.451 1.00 98.75 104 ASN A N 1
ATOM 782 C CA . ASN A 1 104 ? -0.210 4.423 -9.788 1.00 98.75 104 ASN A CA 1
ATOM 783 C C . ASN A 1 104 ? 0.822 5.492 -10.147 1.00 98.75 104 ASN A C 1
ATOM 785 O O . ASN A 1 104 ? 1.331 5.446 -11.261 1.00 98.75 104 ASN A O 1
ATOM 789 N N . THR A 1 105 ? 1.184 6.376 -9.215 1.00 98.62 105 THR A N 1
ATOM 790 C CA . THR A 1 105 ? 2.235 7.377 -9.434 1.00 98.62 105 THR A CA 1
ATOM 791 C C . THR A 1 105 ? 3.569 6.717 -9.770 1.00 98.62 105 THR A C 1
ATOM 793 O O . THR A 1 105 ? 4.163 7.042 -10.793 1.00 98.62 105 THR A O 1
ATOM 796 N N . CYS A 1 106 ? 4.027 5.746 -8.968 1.00 98.56 106 CYS A N 1
ATOM 797 C CA . CYS A 1 106 ? 5.282 5.036 -9.244 1.00 98.56 106 CYS A CA 1
ATOM 798 C C . CYS A 1 106 ? 5.236 4.258 -10.567 1.00 98.56 106 CYS A C 1
ATOM 800 O O . CYS A 1 106 ? 6.223 4.218 -11.298 1.00 98.56 106 CYS A O 1
ATOM 802 N N . HIS A 1 107 ? 4.080 3.675 -10.889 1.00 98.62 107 HIS A N 1
ATOM 803 C CA . HIS A 1 107 ? 3.889 2.941 -12.131 1.00 98.62 107 HIS A CA 1
ATOM 804 C C . HIS A 1 107 ? 3.909 3.829 -13.371 1.00 98.62 107 HIS A C 1
ATOM 806 O O . HIS A 1 107 ? 4.564 3.496 -14.353 1.00 98.62 107 HIS A O 1
ATOM 812 N N . GLN A 1 108 ? 3.205 4.957 -13.323 1.00 98.62 108 GLN A N 1
ATOM 813 C CA . GLN A 1 108 ? 3.152 5.924 -14.417 1.00 98.62 108 GLN A CA 1
ATOM 814 C C . GLN A 1 108 ? 4.490 6.637 -14.606 1.00 98.62 108 GLN A C 1
ATOM 816 O O . GLN A 1 108 ? 4.879 6.890 -15.739 1.00 98.62 108 GLN A O 1
ATOM 821 N N . ALA A 1 109 ? 5.216 6.895 -13.515 1.00 98.44 109 ALA A N 1
ATOM 822 C CA . ALA A 1 109 ? 6.590 7.380 -13.570 1.00 98.44 109 ALA A CA 1
ATOM 823 C C . ALA A 1 109 ? 7.569 6.338 -14.135 1.00 98.44 109 ALA A C 1
ATOM 825 O O . ALA A 1 109 ? 8.710 6.677 -14.401 1.00 98.44 109 ALA A O 1
ATOM 826 N N . GLY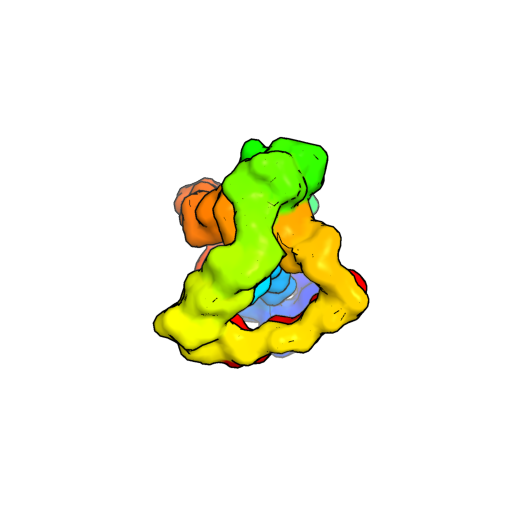 A 1 110 ? 7.161 5.075 -14.290 1.00 98.06 110 GLY A N 1
ATOM 827 C CA . GLY A 1 110 ? 8.003 4.016 -14.840 1.00 98.06 110 GLY A CA 1
ATOM 828 C C . GLY A 1 110 ? 9.035 3.448 -13.868 1.00 98.06 110 GLY A C 1
ATOM 829 O O . GLY A 1 110 ? 9.779 2.568 -14.272 1.00 98.06 110 GLY A O 1
ATOM 830 N N . ILE A 1 111 ? 9.071 3.887 -12.601 1.00 98.19 111 ILE A N 1
ATOM 831 C CA . ILE A 1 111 ? 10.081 3.441 -11.621 1.00 98.19 111 ILE A CA 1
ATOM 832 C C . ILE A 1 111 ? 9.766 2.064 -11.011 1.00 98.19 111 ILE A C 1
ATOM 834 O O . ILE A 1 111 ? 10.647 1.395 -10.475 1.00 98.19 111 ILE A O 1
ATOM 838 N N . SER A 1 112 ? 8.518 1.601 -11.110 1.00 98.12 112 SER A N 1
ATOM 839 C CA . SER A 1 112 ? 8.114 0.226 -10.782 1.00 98.12 112 SER A CA 1
ATOM 840 C C . SER A 1 112 ? 6.916 -0.216 -11.626 1.00 98.12 112 SER A C 1
ATOM 842 O O . SER A 1 112 ? 6.150 0.600 -12.130 1.00 98.12 112 SER A O 1
ATOM 844 N N . LYS A 1 113 ? 6.718 -1.520 -11.825 1.00 98.12 113 LYS A N 1
ATOM 845 C CA . LYS A 1 113 ? 5.638 -2.056 -12.667 1.00 98.12 113 LYS A CA 1
ATOM 846 C C . LYS A 1 113 ? 4.623 -2.837 -11.841 1.00 98.12 113 LYS A C 1
ATOM 848 O O . LYS A 1 113 ? 4.999 -3.727 -11.094 1.00 98.12 113 LYS A O 1
ATOM 853 N N . LYS A 1 114 ? 3.324 -2.548 -11.9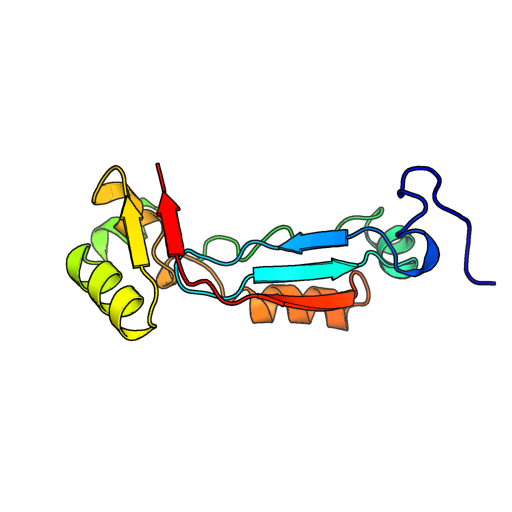83 1.00 98.50 114 LYS A N 1
ATOM 854 C CA . LYS A 1 114 ? 2.264 -3.344 -11.336 1.00 98.50 114 LYS A CA 1
ATOM 855 C C . LYS A 1 114 ? 2.279 -4.786 -11.852 1.00 98.50 114 LYS A C 1
ATOM 857 O O . LYS A 1 114 ? 2.203 -4.985 -13.061 1.00 98.50 114 LYS A O 1
ATOM 862 N N . ALA A 1 115 ? 2.315 -5.757 -10.939 1.00 98.00 115 ALA A N 1
ATOM 863 C CA . ALA A 1 115 ? 2.222 -7.180 -11.262 1.00 98.00 115 ALA A CA 1
ATOM 864 C C . ALA A 1 115 ? 0.937 -7.802 -10.697 1.00 98.00 115 ALA A C 1
ATOM 866 O O . ALA A 1 115 ? 0.121 -8.325 -11.449 1.00 98.00 115 ALA A O 1
ATOM 867 N N . VAL A 1 116 ? 0.717 -7.695 -9.382 1.00 98.31 116 VAL A N 1
ATOM 868 C CA . VAL A 1 116 ? -0.433 -8.312 -8.699 1.00 98.31 116 VAL A CA 1
ATOM 869 C C . VAL A 1 116 ? -1.079 -7.322 -7.737 1.00 98.31 116 VAL A C 1
ATOM 871 O O . VAL A 1 116 ? -0.395 -6.551 -7.065 1.00 98.31 116 VAL A O 1
ATOM 874 N N . LYS A 1 117 ? -2.410 -7.368 -7.640 1.00 98.56 117 LYS A N 1
ATOM 875 C CA . LYS A 1 117 ? -3.193 -6.666 -6.619 1.00 98.56 117 LYS A CA 1
ATOM 876 C C . LYS A 1 117 ? -3.837 -7.687 -5.686 1.00 98.56 117 LYS A C 1
ATOM 878 O O . LYS A 1 117 ? -4.522 -8.597 -6.138 1.00 98.56 117 LYS A O 1
ATOM 883 N N . LEU A 1 118 ? -3.635 -7.511 -4.387 1.00 98.50 118 LEU A N 1
ATOM 884 C CA . LEU A 1 118 ? -4.119 -8.398 -3.332 1.00 98.50 118 LEU A CA 1
ATOM 885 C C . LEU A 1 118 ? -5.237 -7.710 -2.551 1.00 98.50 118 LEU A C 1
ATOM 887 O O . LEU A 1 118 ? -5.161 -6.507 -2.299 1.00 98.50 118 LEU A O 1
ATOM 891 N N . ARG A 1 119 ? -6.250 -8.467 -2.123 1.00 97.69 119 ARG A N 1
ATOM 892 C CA . ARG A 1 119 ? -7.310 -7.992 -1.221 1.00 97.69 119 ARG A CA 1
ATOM 893 C C . ARG A 1 119 ? -7.179 -8.698 0.132 1.00 97.69 119 ARG A C 1
ATOM 895 O O . ARG A 1 119 ? -7.070 -9.923 0.137 1.00 97.69 119 ARG A O 1
ATOM 902 N N . PRO A 1 120 ? -7.211 -7.974 1.263 1.00 97.81 120 PRO A N 1
ATOM 903 C CA . PRO A 1 120 ? -7.216 -8.613 2.572 1.00 97.81 120 PRO A CA 1
ATOM 904 C C . PRO A 1 120 ? -8.518 -9.393 2.791 1.00 97.81 120 PRO A C 1
ATOM 906 O O . PRO A 1 120 ? -9.600 -8.936 2.424 1.00 97.81 120 PRO A O 1
ATOM 909 N N . ILE A 1 121 ? -8.394 -10.566 3.409 1.00 98.12 121 ILE A N 1
ATOM 910 C CA . ILE A 1 121 ? -9.520 -11.369 3.920 1.00 98.12 121 ILE A CA 1
ATOM 911 C C . ILE A 1 121 ? -9.419 -11.584 5.434 1.00 98.12 121 ILE A C 1
ATOM 913 O O . ILE A 1 121 ? -10.427 -11.771 6.112 1.00 98.12 121 ILE A O 1
ATOM 917 N N . ALA A 1 122 ? -8.200 -11.518 5.972 1.00 97.38 122 ALA A N 1
ATOM 918 C CA . ALA A 1 122 ? -7.922 -11.620 7.391 1.00 97.38 122 ALA A CA 1
ATOM 919 C C . ALA A 1 122 ? -6.747 -10.711 7.771 1.00 97.38 122 ALA A C 1
ATOM 921 O O . ALA A 1 122 ? -5.799 -10.564 6.997 1.00 97.38 122 ALA A O 1
ATOM 922 N N . VAL A 1 123 ? -6.801 -10.121 8.965 1.00 96.88 123 VAL A N 1
ATOM 923 C CA . VAL A 1 123 ? -5.734 -9.291 9.534 1.00 96.88 123 VAL A CA 1
ATOM 924 C C . VAL A 1 123 ? -5.484 -9.702 10.978 1.00 96.88 123 VAL A C 1
ATOM 926 O O . VAL A 1 123 ? -6.394 -9.704 11.803 1.00 96.88 123 VAL A O 1
ATOM 929 N N . ILE A 1 124 ? -4.230 -10.006 11.299 1.00 95.19 124 ILE A N 1
ATOM 930 C CA . ILE A 1 124 ? -3.776 -10.235 12.671 1.00 95.19 124 ILE A CA 1
ATOM 931 C C . ILE A 1 124 ? -2.805 -9.110 13.005 1.00 95.19 124 ILE A C 1
ATOM 933 O O . ILE A 1 124 ? -1.819 -8.919 12.294 1.00 95.19 124 ILE A O 1
ATOM 937 N N . LYS A 1 125 ? -3.106 -8.328 14.045 1.00 87.62 125 LYS A N 1
ATOM 938 C CA . LYS A 1 125 ? -2.313 -7.149 14.408 1.00 87.62 125 LYS A CA 1
ATOM 939 C C . LYS A 1 125 ? -1.994 -7.126 15.907 1.00 87.62 125 LYS A C 1
ATOM 941 O O . LYS A 1 125 ? -2.909 -7.146 16.732 1.00 87.62 125 LYS A O 1
ATOM 946 N N . GLY A 1 126 ? -0.702 -7.100 16.230 1.00 83.62 126 GLY A N 1
ATOM 947 C CA . GLY A 1 126 ? -0.167 -6.911 17.584 1.00 83.62 126 GLY A CA 1
ATOM 948 C C . GLY A 1 126 ? 0.007 -5.444 17.929 1.00 83.62 126 GLY A C 1
ATOM 949 O O . GLY A 1 126 ? 0.277 -4.664 16.989 1.00 83.62 126 GLY A O 1
#